Protein AF-A0A1Y3TDG9-F1 (afdb_monomer_lite)

pLDDT: mean 87.85, std 10.47, range [47.44, 97.88]

Foldseek 3Di:
DDDPLLCVLCCCCPVVVDDLVVVCVVVVHDSVVSVVSPVVSVVVVCVVCVVVVVLVVLVPPPPSVVVVVVVVVVLVVVVVVVVVVVVVVVVVVVVLVVCVVVVPQWDDDPPDIDGDDDDDDDDDDPLVCCCVVPVPVSVVPDDDDDDDDDDDDDDDD

Sequence (157 aa):
MHNLKYEKVLYKVYIQFKAFPQIASELKHGVGWIRRLHDDAVQEFSEVHRDFFNEWVIDHMKNSEQIKELMNRILEVQRKKQQILDEEAEIKAAILEQMQENQVEKLENANIKINYVEKFARRTVDGKKLKELYPDAFRDCTHVTEISPHIRVKVLA

Structure (mmCIF, N/CA/C/O backbone):
data_AF-A0A1Y3TDG9-F1
#
_entry.id   AF-A0A1Y3TDG9-F1
#
loop_
_atom_site.group_PDB
_atom_site.id
_atom_site.type_symbol
_atom_site.label_atom_id
_atom_site.label_alt_id
_atom_site.label_comp_id
_atom_site.label_asym_id
_atom_site.label_entity_id
_atom_site.label_seq_id
_atom_site.pdbx_PDB_ins_code
_atom_site.Cartn_x
_atom_site.Cartn_y
_atom_site.Cartn_z
_atom_site.occupancy
_atom_site.B_iso_or_equiv
_atom_site.auth_seq_id
_atom_site.auth_comp_id
_atom_site.auth_asym_id
_atom_site.auth_atom_id
_atom_site.pdbx_PDB_model_num
ATOM 1 N N . MET A 1 1 ? 28.002 -1.525 -6.223 1.00 47.44 1 MET A N 1
ATOM 2 C CA . MET A 1 1 ? 29.046 -2.474 -6.675 1.00 47.44 1 MET A CA 1
ATOM 3 C C . MET A 1 1 ? 29.373 -2.087 -8.112 1.00 47.44 1 MET A C 1
ATOM 5 O O . MET A 1 1 ? 28.444 -1.974 -8.890 1.00 47.44 1 MET A O 1
ATOM 9 N N . HIS A 1 2 ? 30.621 -1.750 -8.439 1.00 51.38 2 HIS A N 1
ATOM 10 C CA . HIS A 1 2 ? 31.002 -1.177 -9.741 1.00 51.38 2 HIS A CA 1
ATOM 11 C C . HIS A 1 2 ? 31.413 -2.310 -10.696 1.00 51.38 2 HIS A C 1
ATOM 13 O O . HIS A 1 2 ? 32.528 -2.828 -10.600 1.00 51.38 2 HIS A O 1
ATOM 19 N N . ASN A 1 3 ? 30.500 -2.774 -11.558 1.00 65.56 3 ASN A N 1
ATOM 20 C CA . ASN A 1 3 ? 30.791 -3.866 -12.486 1.00 65.56 3 ASN A CA 1
ATOM 21 C C . ASN A 1 3 ? 31.340 -3.333 -13.816 1.00 65.56 3 ASN A C 1
ATOM 23 O O . ASN A 1 3 ? 30.616 -3.059 -14.774 1.00 65.56 3 ASN A O 1
ATOM 27 N N . LEU A 1 4 ? 32.670 -3.270 -13.885 1.00 64.00 4 LEU A N 1
ATOM 28 C CA . LEU A 1 4 ? 33.428 -2.767 -15.033 1.00 64.00 4 LEU A CA 1
ATOM 29 C C . LEU A 1 4 ? 33.104 -3.461 -16.373 1.00 64.00 4 LEU A C 1
ATOM 31 O O . LEU A 1 4 ? 33.462 -2.953 -17.437 1.00 64.00 4 LEU A O 1
ATOM 35 N N . LYS A 1 5 ? 32.503 -4.659 -16.352 1.00 63.69 5 LYS A N 1
ATOM 36 C CA . LYS A 1 5 ? 32.129 -5.389 -17.573 1.00 63.69 5 LYS A CA 1
ATOM 37 C C . LYS A 1 5 ? 30.847 -4.831 -18.192 1.00 63.69 5 LYS A C 1
ATOM 39 O O . LYS A 1 5 ? 30.773 -4.756 -19.416 1.00 63.69 5 LYS A O 1
ATOM 44 N N . TYR A 1 6 ? 29.893 -4.395 -17.373 1.00 63.75 6 TYR A N 1
ATOM 45 C CA . TYR A 1 6 ? 28.620 -3.836 -17.832 1.00 63.75 6 TYR A CA 1
ATOM 46 C C . TYR A 1 6 ? 28.804 -2.447 -18.436 1.00 63.75 6 TYR A C 1
ATOM 48 O O . TYR A 1 6 ? 28.358 -2.197 -19.555 1.00 63.75 6 TYR A O 1
ATOM 56 N N . GLU A 1 7 ? 29.594 -1.598 -17.780 1.00 61.84 7 GLU A N 1
ATOM 57 C CA . GLU A 1 7 ? 29.932 -0.262 -18.284 1.00 61.84 7 GLU A CA 1
ATOM 58 C C . GLU A 1 7 ? 30.611 -0.314 -19.660 1.00 61.84 7 GLU A C 1
ATOM 60 O O . GLU A 1 7 ? 30.289 0.470 -20.553 1.00 61.84 7 GLU A O 1
ATOM 65 N N . LYS A 1 8 ? 31.494 -1.297 -19.887 1.00 62.62 8 LYS A N 1
ATOM 66 C CA . LYS A 1 8 ? 32.173 -1.483 -21.180 1.00 62.62 8 LYS A CA 1
ATOM 67 C C . LYS A 1 8 ? 31.223 -1.867 -22.315 1.00 62.62 8 LYS A C 1
ATOM 69 O O . LYS A 1 8 ? 31.447 -1.437 -23.448 1.00 62.62 8 LYS A O 1
ATOM 74 N N . VAL A 1 9 ? 30.199 -2.678 -22.046 1.00 60.41 9 VAL A N 1
ATOM 75 C CA . VAL A 1 9 ? 29.216 -3.085 -23.064 1.00 60.41 9 VAL A CA 1
ATOM 76 C C . VAL A 1 9 ? 28.256 -1.937 -23.358 1.00 60.41 9 VAL A C 1
ATOM 78 O O . VAL A 1 9 ? 28.087 -1.586 -24.525 1.00 60.41 9 VAL A O 1
ATOM 81 N N . LEU A 1 10 ? 27.711 -1.291 -22.323 1.00 67.62 10 LEU A N 1
ATOM 82 C CA . LEU A 1 10 ? 26.814 -0.144 -22.480 1.00 67.62 10 LEU A CA 1
ATOM 83 C C . LEU A 1 10 ? 27.504 1.018 -23.217 1.00 67.62 10 LEU A C 1
ATOM 85 O O . LEU A 1 10 ? 26.929 1.570 -24.151 1.00 67.62 10 LEU A O 1
ATOM 89 N N . TYR A 1 11 ? 28.770 1.320 -22.904 1.00 64.31 11 TYR A N 1
ATOM 90 C CA . TYR A 1 11 ? 29.557 2.335 -23.617 1.00 64.31 11 TYR A CA 1
ATOM 91 C C . TYR A 1 11 ? 29.743 2.002 -25.108 1.00 64.31 11 TYR A C 1
ATOM 93 O O . TYR A 1 11 ? 29.551 2.850 -25.980 1.00 64.31 11 TYR A O 1
ATOM 101 N N . LYS A 1 12 ? 30.073 0.751 -25.449 1.00 62.34 12 LYS A N 1
ATOM 102 C CA . LYS A 1 12 ? 30.258 0.347 -26.855 1.00 62.34 12 LYS A CA 1
ATOM 103 C C . LYS A 1 12 ? 28.957 0.381 -27.666 1.00 62.34 12 LYS A C 1
ATOM 105 O O . LYS A 1 12 ? 28.996 0.696 -28.854 1.00 62.34 12 LYS A O 1
ATOM 110 N N . VAL A 1 13 ? 27.827 0.070 -27.036 1.00 64.44 13 VAL A N 1
ATOM 111 C CA . VAL A 1 13 ? 26.512 0.037 -27.693 1.00 64.44 13 VAL A CA 1
ATOM 112 C C . VAL A 1 13 ? 25.924 1.440 -27.832 1.00 64.44 13 VAL A C 1
ATOM 114 O O . VAL A 1 13 ? 25.536 1.824 -28.931 1.00 64.44 13 VAL A O 1
ATOM 117 N N . TYR A 1 14 ? 25.896 2.223 -26.753 1.00 73.69 14 TYR A N 1
ATOM 118 C CA . TYR A 1 14 ? 25.147 3.483 -26.703 1.00 73.69 14 TYR A CA 1
ATOM 119 C C . TYR A 1 14 ? 25.993 4.740 -26.938 1.00 73.69 14 TYR A C 1
ATOM 121 O O . TYR A 1 14 ? 25.429 5.788 -27.231 1.00 73.69 14 TYR A O 1
ATOM 129 N N . ILE A 1 15 ? 27.327 4.648 -26.848 1.00 65.81 15 ILE A N 1
ATOM 130 C CA . ILE A 1 15 ? 28.239 5.775 -27.117 1.00 65.81 15 ILE A CA 1
ATOM 131 C C . ILE A 1 15 ? 29.044 5.553 -28.402 1.00 65.81 15 ILE A C 1
ATOM 133 O O . ILE A 1 15 ? 29.244 6.487 -29.173 1.00 65.81 15 ILE A O 1
ATOM 137 N N . GLN A 1 16 ? 29.493 4.321 -28.667 1.00 69.44 16 GLN A N 1
ATOM 138 C CA . GLN A 1 16 ? 30.237 3.993 -29.896 1.00 69.44 16 GLN A CA 1
ATOM 139 C C . GLN A 1 16 ? 29.359 3.444 -31.035 1.00 69.44 16 GLN A C 1
ATOM 141 O O . GLN A 1 16 ? 29.890 3.183 -32.113 1.00 69.44 16 GLN A O 1
ATOM 146 N N . PHE A 1 17 ? 28.053 3.251 -30.807 1.00 71.94 17 PHE A N 1
ATOM 147 C CA . PHE A 1 17 ? 27.066 2.778 -31.793 1.00 71.94 17 PHE A CA 1
ATOM 148 C C . PHE A 1 17 ? 27.465 1.494 -32.547 1.00 71.94 17 PHE A C 1
ATOM 150 O O . PHE A 1 17 ? 27.158 1.331 -33.729 1.00 71.94 17 PHE A O 1
ATOM 157 N N . LYS A 1 18 ? 28.164 0.560 -31.888 1.00 78.69 18 LYS A N 1
ATOM 158 C CA . LYS A 1 18 ? 28.611 -0.691 -32.525 1.00 78.69 18 LYS A CA 1
ATOM 159 C C . LYS A 1 18 ? 27.527 -1.765 -32.503 1.00 78.69 18 LYS A C 1
ATOM 161 O O . LYS A 1 18 ? 26.870 -1.984 -31.487 1.00 78.69 18 LYS A O 1
ATOM 166 N N . ALA A 1 19 ? 27.410 -2.516 -33.597 1.00 82.56 19 ALA A N 1
ATOM 167 C CA . ALA A 1 19 ? 26.512 -3.664 -33.665 1.00 82.56 19 ALA A CA 1
ATOM 168 C C . ALA A 1 19 ? 27.078 -4.862 -32.878 1.00 82.56 19 ALA A C 1
ATOM 170 O O . ALA A 1 19 ? 28.289 -5.092 -32.847 1.00 82.56 19 ALA A O 1
ATOM 171 N N . PHE A 1 20 ? 26.207 -5.693 -32.295 1.00 83.06 20 PHE A N 1
ATOM 172 C CA . PHE A 1 20 ? 26.621 -6.850 -31.485 1.00 83.06 20 PHE A CA 1
ATOM 173 C C . PHE A 1 20 ? 27.619 -7.811 -32.164 1.00 83.06 20 PHE A C 1
ATOM 175 O O . PHE A 1 20 ? 28.525 -8.272 -31.469 1.00 83.06 20 PHE A O 1
ATOM 182 N N . PRO A 1 21 ? 27.551 -8.093 -33.484 1.00 87.12 21 PRO A N 1
ATOM 183 C CA . PRO A 1 21 ? 28.570 -8.902 -34.160 1.00 87.12 21 PRO A CA 1
ATOM 184 C C . PRO A 1 21 ? 29.975 -8.280 -34.152 1.00 87.12 21 PRO A C 1
ATOM 186 O O . PRO A 1 21 ? 30.964 -8.997 -34.018 1.00 87.12 21 PRO A O 1
ATOM 189 N N . GLN A 1 22 ? 30.080 -6.950 -34.237 1.00 82.25 22 GLN A N 1
ATOM 190 C CA . GLN A 1 22 ? 31.366 -6.242 -34.187 1.00 82.25 22 GLN A CA 1
ATOM 191 C C . GLN A 1 22 ? 31.965 -6.315 -32.778 1.00 82.25 22 GLN A C 1
ATOM 193 O O . GLN A 1 22 ? 33.146 -6.609 -32.611 1.00 82.25 22 GLN A O 1
ATOM 198 N N . ILE A 1 23 ? 31.127 -6.132 -31.754 1.00 83.31 23 ILE A N 1
ATOM 199 C CA . ILE A 1 23 ? 31.532 -6.247 -30.347 1.00 83.31 23 ILE A CA 1
ATOM 200 C C . ILE A 1 23 ? 31.966 -7.686 -30.025 1.00 83.31 23 ILE A C 1
ATOM 202 O O . ILE A 1 23 ? 32.979 -7.888 -29.359 1.00 83.31 23 ILE A O 1
ATOM 206 N N . ALA A 1 24 ? 31.240 -8.685 -30.534 1.00 88.00 24 ALA A N 1
ATOM 207 C CA . ALA A 1 24 ? 31.579 -10.101 -30.398 1.00 88.00 24 ALA A CA 1
ATOM 208 C C . ALA A 1 24 ? 32.975 -10.413 -30.961 1.00 88.00 24 ALA A C 1
ATOM 210 O O . ALA A 1 24 ? 33.784 -11.053 -30.286 1.00 88.00 24 ALA A O 1
ATOM 211 N N . SER A 1 25 ? 33.286 -9.886 -32.150 1.00 85.69 25 SER A N 1
ATOM 212 C CA . SER A 1 25 ? 34.608 -10.021 -32.767 1.00 85.69 25 SER A CA 1
ATOM 213 C C . SER A 1 25 ? 35.711 -9.332 -31.953 1.00 85.69 25 SER A C 1
ATOM 215 O O . SER A 1 25 ? 36.763 -9.926 -31.730 1.00 85.69 25 SER A O 1
ATOM 217 N N . GLU A 1 26 ? 35.489 -8.100 -31.482 1.00 85.12 26 GLU A N 1
ATOM 218 C CA . GLU A 1 26 ? 36.477 -7.335 -30.697 1.00 85.12 26 GLU A CA 1
ATOM 219 C C . GLU A 1 26 ? 36.783 -7.978 -29.343 1.00 85.12 26 GLU A C 1
ATOM 221 O O . GLU A 1 26 ? 37.931 -8.002 -28.901 1.00 85.12 26 GLU A O 1
ATOM 226 N N . LEU A 1 27 ? 35.749 -8.496 -28.678 1.00 84.94 27 LEU A N 1
ATOM 227 C CA . LEU A 1 27 ? 35.863 -9.094 -27.351 1.00 84.94 27 LEU A CA 1
ATOM 228 C C . LEU A 1 27 ? 36.163 -10.596 -27.396 1.00 84.94 27 LEU A C 1
ATOM 230 O O . LEU A 1 27 ? 36.293 -11.205 -26.341 1.00 84.94 27 LEU A O 1
ATOM 234 N N . LYS A 1 28 ? 36.308 -11.187 -28.590 1.00 89.69 28 LYS A N 1
ATOM 235 C CA . LYS A 1 28 ? 36.594 -12.618 -28.795 1.00 89.69 28 LYS A CA 1
ATOM 236 C C . LYS A 1 28 ? 35.565 -13.541 -28.119 1.00 89.69 28 LYS A C 1
ATOM 238 O O . LYS A 1 28 ? 35.918 -14.557 -27.524 1.00 89.69 28 LYS A O 1
ATOM 243 N N . HIS A 1 29 ? 34.284 -13.197 -28.235 1.00 90.19 29 HIS A N 1
ATOM 244 C CA . HIS A 1 29 ? 33.163 -13.962 -27.681 1.00 90.19 29 HIS A CA 1
ATOM 245 C C . HIS A 1 29 ? 32.052 -14.172 -28.720 1.00 90.19 29 HIS A C 1
ATOM 247 O O . HIS A 1 29 ? 32.003 -13.500 -29.743 1.00 90.19 29 HIS A O 1
ATOM 253 N N . GLY A 1 30 ? 31.127 -15.105 -28.463 1.00 92.44 30 GLY A N 1
ATOM 254 C CA . GLY A 1 30 ? 29.963 -15.324 -29.329 1.00 92.44 30 GLY A CA 1
ATOM 255 C C . GLY A 1 30 ? 28.900 -14.225 -29.194 1.00 92.44 30 GLY A C 1
ATOM 256 O O . GLY A 1 30 ? 28.684 -13.689 -28.108 1.00 92.44 30 GLY A O 1
ATOM 257 N N . VAL A 1 31 ? 28.159 -13.938 -30.269 1.00 89.00 31 VAL A N 1
ATOM 258 C CA . VAL A 1 31 ? 27.092 -12.909 -30.279 1.00 89.00 31 VAL A CA 1
ATOM 259 C C . VAL A 1 31 ? 26.016 -13.173 -29.220 1.00 89.00 31 VAL A C 1
ATOM 261 O O . VAL A 1 31 ? 25.550 -12.243 -28.570 1.00 89.00 31 VAL A O 1
ATOM 264 N N . GLY A 1 32 ? 25.650 -14.439 -28.989 1.00 88.50 32 GLY A N 1
ATOM 265 C CA . GLY A 1 32 ? 24.693 -14.808 -27.938 1.00 88.50 32 GLY A CA 1
ATOM 266 C C . GLY A 1 32 ? 25.215 -14.601 -26.510 1.00 88.50 32 GLY A C 1
ATOM 267 O O . GLY A 1 32 ? 24.421 -14.450 -25.586 1.00 88.50 32 GLY A O 1
ATOM 268 N N . TRP A 1 33 ? 26.537 -14.580 -26.309 1.00 91.00 33 TRP A N 1
ATOM 269 C CA . TRP A 1 33 ? 27.139 -14.193 -25.029 1.00 91.00 33 TRP A CA 1
ATOM 270 C C . TRP A 1 33 ? 27.099 -12.671 -24.853 1.00 91.00 33 TRP A C 1
ATOM 272 O O . TRP A 1 33 ? 26.720 -12.200 -23.789 1.00 91.00 33 TRP A O 1
ATOM 282 N N . ILE A 1 34 ? 27.385 -11.913 -25.919 1.00 88.50 34 ILE A N 1
ATOM 283 C CA . ILE A 1 34 ? 27.282 -10.444 -25.918 1.00 88.50 34 ILE A CA 1
ATOM 284 C C . ILE A 1 34 ? 25.850 -9.971 -25.655 1.00 88.50 34 ILE A C 1
ATOM 286 O O . ILE A 1 34 ? 25.676 -9.040 -24.881 1.00 88.50 34 ILE A O 1
ATOM 290 N N . ARG A 1 35 ? 24.837 -10.617 -26.251 1.00 86.44 35 ARG A N 1
ATOM 291 C CA . ARG A 1 35 ? 23.421 -10.292 -25.998 1.00 86.44 35 ARG A CA 1
ATOM 292 C C . ARG A 1 35 ? 23.044 -10.478 -24.536 1.00 86.44 35 ARG A C 1
ATOM 294 O O . ARG A 1 35 ? 22.593 -9.529 -23.926 1.00 86.44 35 ARG A O 1
ATOM 301 N N . ARG A 1 36 ? 23.324 -11.654 -23.962 1.00 89.69 36 ARG A N 1
ATOM 302 C CA . ARG A 1 36 ? 23.053 -11.908 -22.538 1.00 89.69 36 ARG A CA 1
ATOM 303 C C . ARG A 1 36 ? 23.766 -10.908 -21.637 1.00 89.69 36 ARG A C 1
ATOM 305 O O . ARG A 1 36 ? 23.152 -10.351 -20.748 1.00 89.69 36 ARG A O 1
ATOM 312 N N . LEU A 1 37 ? 25.041 -10.629 -21.915 1.00 87.00 37 LEU A N 1
ATOM 313 C CA . LEU A 1 37 ? 25.796 -9.656 -21.133 1.00 87.00 37 LEU A CA 1
ATOM 314 C C . LEU A 1 37 ? 25.238 -8.230 -21.268 1.00 87.00 37 LEU A C 1
ATOM 316 O O . LEU A 1 37 ? 25.329 -7.453 -20.324 1.00 87.00 37 LEU A O 1
ATOM 320 N N . HIS A 1 38 ? 24.693 -7.872 -22.432 1.00 86.19 38 HIS A N 1
ATOM 321 C CA . HIS A 1 38 ? 23.986 -6.607 -22.636 1.00 86.19 38 HIS A CA 1
ATOM 322 C C . HIS A 1 38 ? 22.660 -6.582 -21.871 1.00 86.19 38 HIS A C 1
ATOM 324 O O . HIS A 1 38 ? 22.434 -5.613 -21.156 1.00 86.19 38 HIS A O 1
ATOM 330 N N . ASP A 1 39 ? 21.854 -7.643 -21.941 1.00 83.94 39 ASP A N 1
ATOM 331 C CA . ASP A 1 39 ? 20.591 -7.760 -21.203 1.00 83.94 39 ASP A CA 1
ATOM 332 C C . ASP A 1 39 ? 20.831 -7.652 -19.685 1.00 83.94 39 ASP A C 1
ATOM 334 O O . ASP A 1 39 ? 20.197 -6.833 -19.019 1.00 83.94 39 ASP A O 1
ATOM 338 N N . ASP A 1 40 ? 21.816 -8.387 -19.157 1.00 85.94 40 ASP A N 1
ATOM 339 C CA . ASP A 1 40 ? 22.225 -8.335 -17.748 1.00 85.94 40 ASP A CA 1
ATOM 340 C C . ASP A 1 40 ? 22.711 -6.926 -17.357 1.00 85.94 40 ASP A C 1
ATOM 342 O O . ASP A 1 40 ? 22.358 -6.403 -16.300 1.00 85.94 40 ASP A O 1
ATOM 346 N N . ALA A 1 41 ? 23.500 -6.278 -18.223 1.00 82.56 41 ALA A N 1
ATOM 347 C CA . ALA A 1 41 ? 23.994 -4.922 -17.991 1.00 82.56 41 ALA A CA 1
ATOM 348 C C . ALA A 1 41 ? 22.868 -3.879 -17.992 1.00 82.56 41 ALA A C 1
ATOM 350 O O . ALA A 1 41 ? 22.896 -2.949 -17.189 1.00 82.56 41 ALA A O 1
ATOM 351 N N . VAL A 1 42 ? 21.889 -4.016 -18.889 1.00 78.88 42 VAL A N 1
ATOM 352 C CA . VAL A 1 42 ? 20.707 -3.148 -18.937 1.00 78.88 42 VAL A CA 1
ATOM 353 C C . VAL A 1 42 ? 19.856 -3.359 -17.692 1.00 78.88 42 VAL A C 1
ATOM 355 O O . VAL A 1 42 ? 19.436 -2.375 -17.090 1.00 78.88 42 VAL A O 1
ATOM 358 N N . GLN A 1 43 ? 19.648 -4.607 -17.267 1.00 83.62 43 GLN A N 1
ATOM 359 C CA . GLN A 1 43 ? 18.907 -4.898 -16.046 1.00 83.62 43 GLN A CA 1
ATOM 360 C C . GLN A 1 43 ? 19.592 -4.286 -14.818 1.00 83.62 43 GLN A C 1
ATOM 362 O O . GLN A 1 43 ? 18.938 -3.559 -14.072 1.00 83.62 43 GLN A O 1
ATOM 367 N N . GLU A 1 44 ? 20.899 -4.506 -14.633 1.00 84.75 44 GLU A N 1
ATOM 368 C CA . GLU A 1 44 ? 21.638 -3.898 -13.518 1.00 84.75 44 GLU A CA 1
ATOM 369 C C . GLU A 1 44 ? 21.572 -2.367 -13.582 1.00 84.75 44 GLU A C 1
ATOM 371 O O . GLU A 1 44 ? 21.315 -1.712 -12.574 1.00 84.75 44 GLU A O 1
ATOM 376 N N . PHE A 1 45 ? 21.730 -1.777 -14.769 1.00 80.44 45 PHE A N 1
ATOM 377 C CA . PHE A 1 45 ? 21.615 -0.333 -14.942 1.00 80.44 45 PHE A CA 1
ATOM 378 C C . PHE A 1 45 ? 20.226 0.186 -14.544 1.00 80.44 45 PHE A C 1
ATOM 380 O O . PHE A 1 45 ? 20.133 1.171 -13.811 1.00 80.44 45 PHE A O 1
ATOM 387 N N . SER A 1 46 ? 19.155 -0.476 -14.987 1.00 75.38 46 SER A N 1
ATOM 388 C CA . SER A 1 46 ? 17.776 -0.133 -14.630 1.00 75.38 46 SER A CA 1
ATOM 389 C C . SER A 1 46 ? 17.494 -0.293 -13.140 1.00 75.38 46 SER A C 1
ATOM 391 O O . SER A 1 46 ? 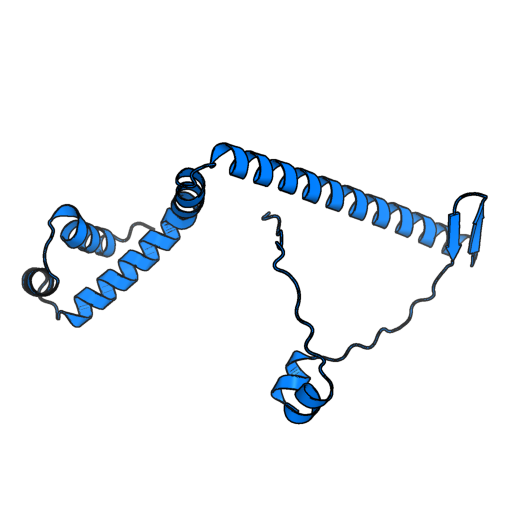16.744 0.500 -12.581 1.00 75.38 46 SER A O 1
ATOM 393 N N . GLU A 1 47 ? 18.082 -1.290 -12.482 1.00 81.25 47 GLU A N 1
ATOM 394 C CA . GLU A 1 47 ? 17.952 -1.479 -11.038 1.00 81.25 47 GLU A CA 1
ATOM 395 C C . GLU A 1 47 ? 18.681 -0.383 -10.257 1.00 81.25 47 GLU A C 1
ATOM 397 O O . GLU A 1 47 ? 18.093 0.205 -9.351 1.00 81.25 47 GLU A O 1
ATOM 402 N N . VAL A 1 48 ? 19.916 -0.056 -10.647 1.00 84.81 48 VAL A N 1
ATOM 403 C CA . VAL A 1 48 ? 20.726 0.994 -10.008 1.00 84.81 48 VAL A CA 1
ATOM 404 C C . VAL A 1 48 ? 20.109 2.383 -10.192 1.00 84.81 48 VAL A C 1
ATOM 406 O O . VAL A 1 48 ? 20.164 3.200 -9.278 1.00 84.81 48 VAL A O 1
ATOM 409 N N . HIS A 1 49 ? 19.495 2.653 -11.345 1.00 80.44 49 HIS A N 1
ATOM 410 C CA . HIS A 1 49 ? 18.911 3.960 -11.675 1.00 80.44 49 HIS A CA 1
ATOM 411 C C . HIS A 1 49 ? 17.382 3.978 -11.568 1.00 80.44 49 HIS A C 1
ATOM 413 O O . HIS A 1 49 ? 16.734 4.864 -12.124 1.00 80.44 49 HIS A O 1
ATOM 419 N N . ARG A 1 50 ? 16.784 3.005 -10.870 1.00 79.25 50 ARG A N 1
ATOM 420 C CA . ARG A 1 50 ? 15.327 2.844 -10.782 1.00 79.25 50 ARG A CA 1
ATOM 421 C C . ARG A 1 50 ? 14.624 4.117 -10.319 1.00 79.25 50 ARG A C 1
ATOM 423 O O . ARG A 1 50 ? 13.647 4.523 -10.939 1.00 79.25 50 ARG A O 1
ATOM 430 N N . ASP A 1 51 ? 15.129 4.747 -9.264 1.00 80.75 51 ASP A N 1
ATOM 431 C CA . ASP A 1 51 ? 14.509 5.945 -8.689 1.00 80.75 51 ASP A CA 1
ATOM 432 C C . ASP A 1 51 ? 14.581 7.125 -9.656 1.00 80.75 51 ASP A C 1
ATOM 434 O O . ASP A 1 51 ? 13.579 7.800 -9.878 1.00 80.75 51 ASP A O 1
ATOM 438 N N . PHE A 1 52 ? 15.724 7.301 -10.326 1.00 82.19 52 PHE A N 1
ATOM 439 C CA . PHE A 1 52 ? 15.862 8.290 -11.393 1.00 82.19 52 PHE A CA 1
ATOM 440 C C . PHE A 1 52 ? 14.835 8.058 -12.506 1.00 82.19 52 PHE A C 1
ATOM 442 O O . PHE A 1 52 ? 14.186 9.003 -12.939 1.00 82.19 52 PHE A O 1
ATOM 449 N N . PHE A 1 53 ? 14.653 6.814 -12.959 1.00 77.50 53 PHE A N 1
ATOM 450 C CA . PHE A 1 53 ? 13.670 6.509 -13.997 1.00 77.50 53 PHE A CA 1
ATOM 451 C C . PHE A 1 53 ? 12.229 6.747 -13.542 1.00 77.50 53 PHE A C 1
ATOM 453 O O . PHE A 1 53 ? 11.429 7.260 -14.323 1.00 77.50 53 PHE A O 1
ATOM 460 N N . ASN A 1 54 ? 11.898 6.408 -12.296 1.0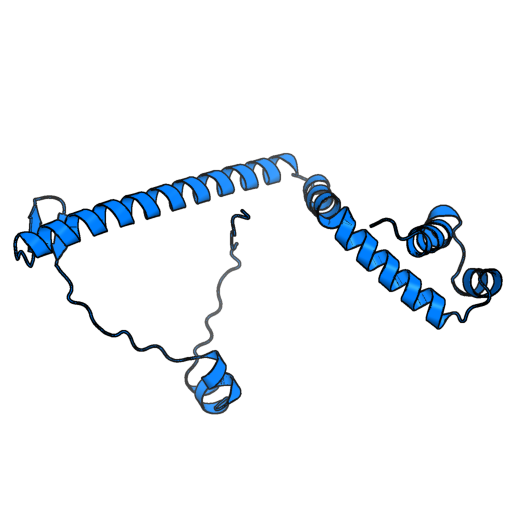0 83.25 54 ASN A N 1
ATOM 461 C CA . ASN A 1 54 ? 10.575 6.668 -11.733 1.00 83.25 54 ASN A CA 1
ATOM 462 C C . ASN A 1 54 ? 10.269 8.173 -11.704 1.00 83.25 54 ASN A C 1
ATOM 464 O O . ASN A 1 54 ? 9.200 8.582 -12.153 1.00 83.25 54 ASN A O 1
ATOM 468 N N . GLU A 1 55 ? 11.218 8.994 -11.249 1.00 85.62 55 GLU A N 1
ATOM 469 C CA . GLU A 1 55 ? 11.083 10.457 -11.253 1.00 85.62 55 GLU A CA 1
ATOM 470 C C . GLU A 1 55 ? 11.037 11.021 -12.677 1.00 85.62 55 GLU A C 1
ATOM 472 O O . GLU A 1 55 ? 10.173 11.833 -13.001 1.00 85.62 55 GLU A O 1
ATOM 477 N N . TRP A 1 56 ? 11.891 10.523 -13.575 1.00 83.62 56 TRP A N 1
ATOM 478 C CA . TRP A 1 56 ? 11.917 10.941 -14.977 1.00 83.62 56 TRP A CA 1
ATOM 479 C C . TRP A 1 56 ? 10.557 10.750 -15.661 1.00 83.62 56 TRP A C 1
ATOM 481 O O . TRP A 1 56 ? 10.128 11.620 -16.421 1.00 83.62 56 TRP A O 1
ATOM 491 N N . VAL A 1 57 ? 9.854 9.645 -15.373 1.00 80.44 57 VAL A N 1
ATOM 492 C CA . VAL A 1 57 ? 8.497 9.394 -15.891 1.00 80.44 57 VAL A CA 1
ATOM 493 C C . VAL A 1 57 ? 7.527 10.477 -15.427 1.00 80.44 57 VAL A C 1
ATOM 495 O O . VAL A 1 57 ? 6.746 10.967 -16.242 1.00 80.44 57 VAL A O 1
ATOM 498 N N . ILE A 1 58 ? 7.583 10.863 -14.151 1.00 86.06 58 ILE A N 1
ATOM 499 C CA . ILE A 1 58 ? 6.737 11.920 -13.584 1.00 86.06 58 ILE A CA 1
ATOM 500 C C . ILE A 1 58 ? 7.061 13.261 -14.253 1.00 86.06 58 ILE A C 1
ATOM 502 O O . ILE A 1 58 ? 6.150 13.965 -14.690 1.00 86.06 58 ILE A O 1
ATOM 506 N N . ASP A 1 59 ? 8.346 13.581 -14.404 1.00 83.56 59 ASP A N 1
ATOM 507 C CA . ASP A 1 59 ? 8.830 14.829 -15.004 1.00 83.56 59 ASP A CA 1
ATOM 508 C C . ASP A 1 59 ? 8.429 14.994 -16.473 1.00 83.56 59 ASP A C 1
ATOM 510 O O . ASP A 1 59 ? 8.180 16.111 -16.925 1.00 83.56 59 ASP A O 1
ATOM 514 N N . HIS A 1 60 ? 8.325 13.890 -17.217 1.00 82.56 60 HIS A N 1
ATOM 515 C CA . HIS A 1 60 ? 7.939 13.898 -18.631 1.00 82.56 60 HIS A CA 1
ATOM 516 C C . HIS A 1 60 ? 6.422 13.870 -18.849 1.00 82.56 60 HIS A C 1
ATOM 518 O O . HIS A 1 60 ? 5.954 13.939 -19.992 1.00 82.56 60 HIS A O 1
ATOM 524 N N . MET A 1 61 ? 5.620 13.805 -17.782 1.00 85.75 61 MET A N 1
ATOM 525 C CA . MET A 1 61 ? 4.184 14.021 -17.902 1.00 85.75 61 MET A CA 1
ATOM 526 C C . MET A 1 61 ? 3.906 15.484 -18.255 1.00 85.75 61 MET A C 1
ATOM 528 O O . MET A 1 61 ? 4.459 16.399 -17.655 1.00 85.75 61 MET A O 1
ATOM 532 N N . LYS A 1 62 ? 2.961 15.723 -19.174 1.00 87.00 62 LYS A N 1
ATOM 533 C CA . LYS A 1 62 ? 2.563 17.087 -19.581 1.00 87.00 62 LYS A CA 1
ATOM 534 C C . LYS A 1 62 ? 2.143 17.988 -18.407 1.00 87.00 62 LYS A C 1
ATOM 536 O O . LYS A 1 62 ? 2.259 19.200 -18.516 1.00 87.00 62 LYS A O 1
ATOM 541 N N . ASN A 1 63 ? 1.672 17.392 -17.309 1.00 91.62 63 ASN A N 1
ATOM 542 C CA . ASN A 1 63 ? 1.205 18.077 -16.101 1.00 91.62 63 ASN A CA 1
ATOM 543 C C . ASN A 1 63 ? 2.040 17.675 -14.868 1.00 91.62 63 ASN A C 1
ATOM 545 O O . ASN A 1 63 ? 1.479 17.460 -13.794 1.00 91.62 63 ASN A O 1
ATOM 549 N N . SER A 1 64 ? 3.352 17.491 -15.030 1.00 88.81 64 SER A N 1
ATOM 550 C CA . SER A 1 64 ? 4.259 16.953 -14.003 1.00 88.81 64 SER A CA 1
ATOM 551 C C . SER A 1 64 ? 4.129 17.647 -12.642 1.00 88.81 64 SER A C 1
ATOM 553 O O . SER A 1 64 ? 3.952 16.969 -11.633 1.00 88.81 64 SER A O 1
ATOM 555 N N . GLU A 1 65 ? 4.100 18.981 -12.607 1.00 94.12 65 GLU A N 1
ATOM 556 C CA . GLU A 1 65 ? 3.933 19.752 -11.364 1.00 94.12 65 GLU A CA 1
ATOM 557 C C . GLU A 1 65 ? 2.618 19.433 -10.639 1.00 94.12 65 GLU A C 1
ATOM 559 O O . GLU A 1 65 ? 2.607 19.166 -9.437 1.00 94.12 65 GLU A O 1
ATOM 564 N N . GLN A 1 66 ? 1.506 19.364 -11.377 1.00 95.88 66 GLN A N 1
ATOM 565 C CA . GLN A 1 66 ? 0.209 19.000 -10.806 1.00 95.88 66 GLN A CA 1
ATOM 566 C C . GLN A 1 66 ? 0.213 17.557 -10.281 1.00 95.88 66 GLN A C 1
ATOM 568 O O . GLN A 1 66 ? -0.362 17.275 -9.231 1.00 95.88 66 GLN A O 1
ATOM 573 N N . ILE A 1 67 ? 0.855 16.629 -10.996 1.00 93.38 67 ILE A N 1
ATOM 574 C CA . ILE A 1 67 ? 0.970 15.230 -10.565 1.00 93.38 67 ILE A CA 1
ATOM 575 C C . ILE A 1 67 ? 1.776 15.129 -9.270 1.00 93.38 67 ILE A C 1
ATOM 577 O O . ILE A 1 67 ? 1.323 14.467 -8.336 1.00 93.38 67 ILE A O 1
ATOM 581 N N . LYS A 1 68 ? 2.911 15.828 -9.170 1.00 94.19 68 LYS A N 1
ATOM 582 C CA . LYS A 1 68 ? 3.718 15.883 -7.944 1.00 94.19 68 LYS A CA 1
ATOM 583 C C . LYS A 1 68 ? 2.927 16.458 -6.772 1.00 94.19 68 LYS A C 1
ATOM 585 O O . LYS A 1 68 ? 2.950 15.888 -5.681 1.00 94.19 68 LYS A O 1
ATOM 590 N N . GLU A 1 69 ? 2.168 17.533 -6.991 1.00 97.12 69 GLU A N 1
ATOM 591 C CA . GLU A 1 69 ? 1.292 18.101 -5.960 1.00 97.12 69 GLU A CA 1
ATOM 592 C C . GLU A 1 69 ? 0.251 17.077 -5.480 1.00 97.12 69 GLU A C 1
ATOM 594 O O . GLU A 1 69 ? 0.089 16.864 -4.277 1.00 97.12 69 GLU A O 1
ATOM 599 N N . LEU A 1 70 ? -0.428 16.392 -6.406 1.00 96.25 70 LEU A N 1
ATOM 600 C CA . LEU A 1 70 ? -1.420 15.366 -6.075 1.00 96.25 70 LEU A CA 1
ATOM 601 C C . LEU A 1 70 ? -0.799 14.183 -5.320 1.00 96.25 70 LEU A C 1
ATOM 603 O O . LEU A 1 70 ? -1.399 13.697 -4.358 1.00 96.25 70 LEU A O 1
ATOM 607 N N . MET A 1 71 ? 0.399 13.743 -5.715 1.00 94.88 71 MET A N 1
ATOM 608 C CA . MET A 1 71 ? 1.149 12.682 -5.034 1.00 94.88 71 MET A CA 1
ATOM 609 C C . MET A 1 71 ? 1.524 13.075 -3.599 1.00 94.88 71 MET A C 1
ATOM 611 O O . MET A 1 71 ? 1.341 12.283 -2.673 1.00 94.88 71 MET A O 1
ATOM 615 N N . ASN A 1 72 ? 1.968 14.312 -3.382 1.00 95.94 72 ASN A N 1
ATOM 616 C CA . ASN A 1 72 ? 2.275 14.811 -2.042 1.00 95.94 72 ASN A CA 1
ATOM 617 C C . ASN A 1 72 ? 1.013 14.939 -1.181 1.00 95.94 72 ASN A C 1
ATOM 619 O O . ASN A 1 72 ? 0.980 14.473 -0.042 1.00 95.94 72 ASN A O 1
ATOM 623 N N . ARG A 1 73 ? -0.071 15.484 -1.739 1.00 97.69 73 ARG A N 1
ATOM 624 C CA . ARG A 1 73 ? -1.349 15.615 -1.026 1.00 97.69 73 ARG A CA 1
ATOM 625 C C . ARG A 1 73 ? -1.917 14.260 -0.620 1.00 97.69 73 ARG A C 1
ATOM 627 O O . ARG A 1 73 ? -2.381 14.106 0.509 1.00 97.69 73 ARG A O 1
ATOM 634 N N . ILE A 1 74 ? -1.877 13.262 -1.506 1.00 97.38 74 ILE A N 1
ATOM 635 C CA . ILE A 1 74 ? -2.375 11.927 -1.162 1.00 97.38 74 ILE A CA 1
ATOM 636 C C . ILE A 1 74 ? -1.472 11.234 -0.135 1.00 97.38 74 ILE A C 1
ATOM 638 O O . ILE A 1 74 ? -1.991 10.540 0.736 1.00 97.38 74 ILE A O 1
ATOM 642 N N . LEU A 1 75 ? -0.156 11.469 -0.165 1.00 96.44 75 LEU A N 1
ATOM 643 C CA . LEU A 1 75 ? 0.773 10.991 0.863 1.00 96.44 75 LEU A CA 1
ATOM 644 C C . LEU A 1 75 ? 0.432 11.562 2.246 1.00 96.44 75 LEU A C 1
ATOM 646 O O . LEU A 1 75 ? 0.339 10.808 3.215 1.00 96.44 75 LEU A O 1
ATOM 650 N N . GLU A 1 76 ? 0.197 12.870 2.345 1.00 96.81 76 GLU A N 1
ATOM 651 C CA . GLU A 1 76 ? -0.211 13.512 3.599 1.00 96.81 76 GLU A CA 1
ATOM 652 C C . GLU A 1 76 ? -1.535 12.958 4.129 1.00 96.81 76 GLU A C 1
ATOM 654 O O . GLU A 1 76 ? -1.654 12.672 5.322 1.00 96.81 76 GLU A O 1
ATOM 659 N N . VAL A 1 77 ? -2.521 12.763 3.249 1.00 97.38 77 VAL A N 1
ATOM 660 C CA . VAL A 1 77 ? -3.809 12.160 3.617 1.00 97.38 77 VAL A CA 1
ATOM 661 C C . VAL A 1 77 ? -3.614 10.743 4.157 1.00 97.38 77 VAL A C 1
ATOM 663 O O . VAL A 1 77 ? -4.208 10.404 5.178 1.00 97.38 77 VAL A O 1
ATOM 666 N N . GLN A 1 78 ? -2.768 9.921 3.526 1.00 96.44 78 GLN A N 1
ATOM 667 C CA . GLN A 1 78 ? -2.487 8.566 4.014 1.00 96.44 78 GLN A CA 1
ATOM 668 C C . GLN A 1 78 ? -1.787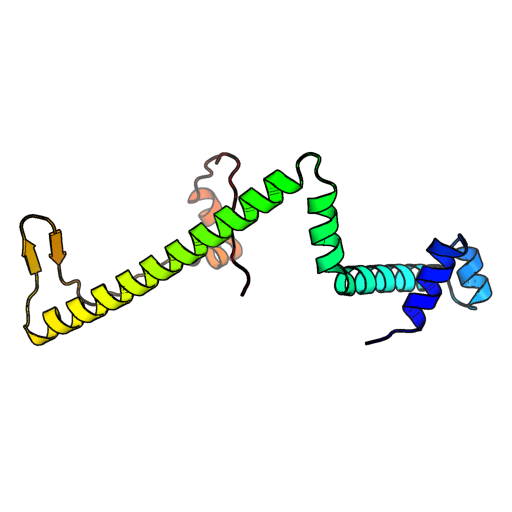 8.576 5.377 1.00 96.44 78 GLN A C 1
ATOM 670 O O . GLN A 1 78 ? -2.144 7.783 6.244 1.00 96.44 78 GLN A O 1
ATOM 675 N N . ARG A 1 79 ? -0.842 9.497 5.602 1.00 95.31 79 ARG A N 1
ATOM 676 C CA . ARG A 1 79 ? -0.165 9.644 6.901 1.00 95.31 79 ARG A CA 1
ATOM 677 C C . ARG A 1 79 ? -1.136 10.050 8.007 1.00 95.31 79 ARG A C 1
ATOM 679 O O . ARG A 1 79 ? -1.166 9.400 9.045 1.00 95.31 79 ARG A O 1
ATOM 686 N N . LYS A 1 80 ? -1.976 11.061 7.764 1.00 96.75 80 LYS A N 1
ATOM 687 C CA . LYS A 1 80 ? -3.015 11.489 8.719 1.00 96.75 80 LYS A CA 1
ATOM 688 C C . LYS A 1 80 ? -4.014 10.373 9.003 1.00 96.75 80 LYS A C 1
ATOM 690 O O . LYS A 1 80 ? -4.381 10.151 10.148 1.00 96.75 80 LYS A O 1
ATOM 695 N N . LYS A 1 81 ? -4.429 9.640 7.965 1.00 96.69 81 LYS A N 1
ATOM 696 C CA . LYS A 1 81 ? -5.309 8.478 8.118 1.00 96.69 81 LYS A CA 1
ATOM 697 C C . LYS A 1 81 ? -4.681 7.422 9.025 1.00 96.69 81 LYS A C 1
ATOM 699 O O . LYS A 1 81 ? -5.379 6.901 9.883 1.00 96.69 81 LYS A O 1
ATOM 704 N N . GLN A 1 82 ? -3.398 7.113 8.837 1.00 94.56 82 GLN A N 1
ATOM 705 C CA . GLN A 1 82 ? -2.708 6.144 9.684 1.00 94.56 82 GLN A CA 1
ATOM 706 C C . GLN A 1 82 ? -2.638 6.624 11.138 1.00 94.56 82 GLN A C 1
ATOM 708 O O . GLN A 1 82 ? -3.012 5.870 12.022 1.00 94.56 82 GLN A O 1
ATOM 713 N N . GLN A 1 83 ? -2.286 7.892 11.373 1.00 95.94 83 GLN A N 1
ATOM 714 C CA . GLN A 1 83 ? -2.261 8.479 12.721 1.00 95.94 83 GLN A CA 1
ATOM 715 C C . GLN A 1 83 ? -3.616 8.382 13.431 1.00 95.94 83 GLN A C 1
ATOM 717 O O . GLN A 1 83 ? -3.668 7.968 14.580 1.00 95.94 83 GLN A O 1
ATOM 722 N N . ILE A 1 84 ? -4.712 8.705 12.735 1.00 97.88 84 ILE A N 1
ATOM 723 C CA . ILE A 1 84 ? -6.069 8.598 13.294 1.00 97.88 84 ILE A CA 1
ATOM 724 C C . ILE A 1 84 ? -6.423 7.140 13.612 1.00 97.88 84 ILE A C 1
ATOM 726 O O . ILE A 1 84 ? -7.072 6.879 14.618 1.00 97.88 84 ILE A O 1
ATOM 730 N N . LEU A 1 85 ? -6.019 6.185 12.767 1.00 97.31 85 LEU A N 1
ATOM 731 C CA . LEU A 1 85 ? -6.257 4.760 13.022 1.00 97.31 85 LEU A CA 1
ATOM 732 C C . LEU A 1 85 ? -5.463 4.247 14.226 1.00 97.31 85 LEU A C 1
ATOM 734 O O . LEU A 1 85 ? -5.990 3.440 14.990 1.00 97.31 85 LEU A O 1
ATOM 738 N N . ASP A 1 86 ? -4.224 4.708 14.387 1.00 97.19 86 ASP A N 1
ATOM 739 C CA . ASP A 1 86 ? -3.375 4.354 15.522 1.00 97.19 86 ASP A CA 1
ATOM 740 C C . ASP A 1 86 ? -3.955 4.945 16.820 1.00 97.19 86 ASP A C 1
ATOM 742 O O . ASP A 1 86 ? -4.178 4.211 17.781 1.00 97.19 86 ASP A O 1
ATOM 746 N N . GLU A 1 87 ? -4.333 6.228 16.809 1.00 97.75 87 GLU A N 1
ATOM 747 C CA . GLU A 1 87 ? -5.009 6.902 17.927 1.00 97.75 87 GLU A CA 1
ATOM 748 C C . GLU A 1 87 ? -6.343 6.219 18.281 1.00 97.75 87 GLU A C 1
ATOM 750 O O . GLU A 1 87 ? -6.626 5.941 19.447 1.00 97.75 87 GLU A O 1
ATOM 755 N N . GLU A 1 88 ? -7.164 5.877 17.282 1.00 97.62 88 GLU A N 1
ATOM 756 C CA . GLU A 1 88 ? -8.419 5.152 17.493 1.00 97.62 88 GLU A CA 1
ATOM 757 C C . GLU A 1 88 ? -8.174 3.773 18.127 1.00 97.62 88 GLU A C 1
ATOM 759 O O . GLU A 1 88 ? -8.944 3.345 18.992 1.00 97.62 88 GLU A O 1
ATOM 764 N N . ALA A 1 89 ? -7.121 3.063 17.711 1.00 97.50 89 ALA A N 1
ATOM 765 C CA . ALA A 1 89 ? -6.763 1.766 18.271 1.00 97.50 89 ALA A CA 1
ATOM 766 C C . ALA A 1 89 ? -6.307 1.880 19.734 1.00 97.50 89 ALA A C 1
ATOM 768 O O . ALA A 1 89 ? -6.750 1.080 20.561 1.00 97.50 89 ALA A O 1
ATOM 769 N N . GLU A 1 90 ? -5.488 2.881 20.062 1.00 97.75 90 GLU A N 1
ATOM 770 C CA . GLU A 1 90 ? -5.048 3.169 21.432 1.00 97.75 90 GLU A CA 1
ATOM 771 C C . GLU A 1 90 ? -6.235 3.500 22.346 1.00 97.75 90 GLU A C 1
ATOM 773 O O . GLU A 1 90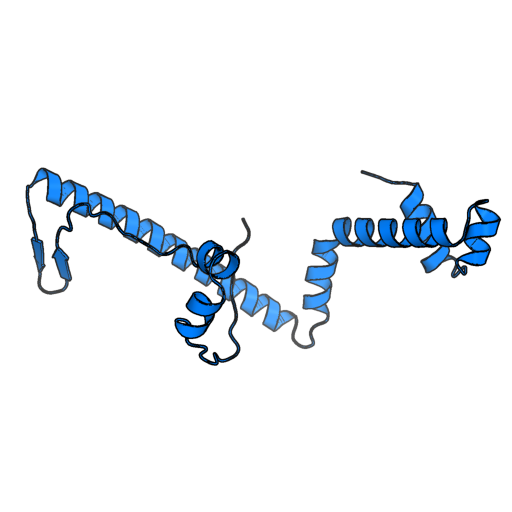 ? -6.396 2.889 23.404 1.00 97.75 90 GLU A O 1
ATOM 778 N N . ILE A 1 91 ? -7.132 4.390 21.905 1.00 97.81 91 ILE A N 1
ATOM 779 C CA . ILE A 1 91 ? -8.341 4.757 22.657 1.00 97.81 91 ILE A CA 1
ATOM 780 C C . ILE A 1 91 ? -9.239 3.533 22.870 1.00 97.81 91 ILE A C 1
ATOM 782 O O . ILE A 1 91 ? -9.724 3.303 23.979 1.00 97.81 91 ILE A O 1
ATOM 786 N N . LYS A 1 92 ? -9.461 2.715 21.832 1.00 96.69 92 LYS A N 1
ATOM 787 C CA . LYS A 1 92 ? -10.265 1.489 21.953 1.00 96.69 92 LYS A CA 1
ATOM 788 C C . LYS A 1 92 ? -9.643 0.485 22.917 1.00 96.69 92 LYS A C 1
ATOM 790 O O . LYS A 1 92 ? -10.388 -0.145 23.662 1.00 96.69 92 LYS A O 1
ATOM 795 N N . ALA A 1 93 ? -8.321 0.331 22.907 1.00 96.94 93 ALA A N 1
ATOM 796 C CA . ALA A 1 93 ? -7.620 -0.554 23.831 1.00 96.94 93 ALA A CA 1
ATOM 797 C C . ALA A 1 93 ? -7.775 -0.083 25.285 1.00 96.94 93 ALA A C 1
ATOM 799 O O . ALA A 1 93 ? -8.138 -0.887 26.139 1.00 96.94 93 ALA A O 1
ATOM 800 N N . ALA A 1 94 ? -7.609 1.218 25.543 1.00 97.31 94 ALA A N 1
ATOM 801 C CA . ALA A 1 94 ? -7.807 1.796 26.871 1.00 97.31 94 ALA A CA 1
ATOM 802 C C . ALA A 1 94 ? -9.259 1.642 27.362 1.00 97.31 94 ALA A C 1
ATOM 804 O O . ALA A 1 94 ? -9.497 1.252 28.503 1.00 97.31 94 ALA A O 1
ATOM 805 N N . ILE A 1 95 ? -10.253 1.889 26.498 1.00 96.94 95 ILE A N 1
ATOM 806 C CA . ILE A 1 95 ? -11.668 1.672 26.844 1.00 96.94 95 ILE A CA 1
ATOM 807 C C . ILE A 1 95 ? -11.932 0.193 27.140 1.00 96.94 95 ILE A C 1
ATOM 809 O O . ILE A 1 95 ? -12.635 -0.117 28.099 1.00 96.94 95 ILE A O 1
ATOM 813 N N . LEU A 1 96 ? -11.377 -0.720 26.339 1.00 95.88 96 LEU A N 1
ATOM 814 C CA . LEU A 1 96 ? -11.541 -2.159 26.534 1.00 95.88 96 LEU A CA 1
ATOM 815 C C . LEU A 1 96 ? -10.992 -2.613 27.892 1.00 95.88 96 LEU A C 1
ATOM 817 O O . LEU A 1 96 ? -11.684 -3.343 28.596 1.00 95.88 96 LEU A O 1
ATOM 821 N N . GLU A 1 97 ? -9.796 -2.156 28.265 1.00 95.75 97 GLU A N 1
ATOM 822 C CA . GLU A 1 97 ? -9.184 -2.430 29.571 1.00 95.75 97 GLU A CA 1
ATOM 823 C C . GLU A 1 97 ? -10.086 -1.940 30.710 1.00 95.75 97 GLU A C 1
ATOM 825 O O . GLU A 1 97 ? -10.443 -2.713 31.595 1.00 95.75 97 GLU A O 1
ATOM 830 N N . GLN A 1 98 ? -10.578 -0.701 30.626 1.00 96.25 98 GLN A N 1
ATOM 831 C CA . GLN A 1 98 ? -11.491 -0.151 31.630 1.00 96.25 98 GLN A CA 1
ATOM 832 C C . GLN A 1 98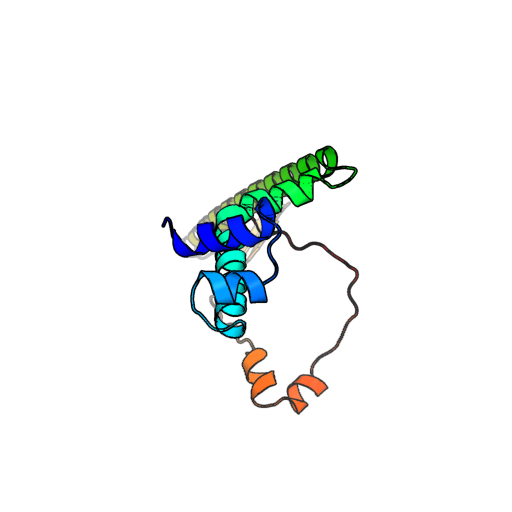 ? -12.824 -0.910 31.706 1.00 96.25 98 GLN A C 1
ATOM 834 O O . GLN A 1 98 ? -13.342 -1.141 32.800 1.00 96.25 98 GLN A O 1
ATOM 839 N N . MET A 1 99 ? -13.389 -1.338 30.574 1.00 96.00 99 MET A N 1
ATOM 840 C CA . MET A 1 99 ? -14.600 -2.167 30.559 1.00 96.00 99 MET A CA 1
ATOM 841 C C . MET A 1 99 ? -14.362 -3.530 31.224 1.00 96.00 99 MET A C 1
A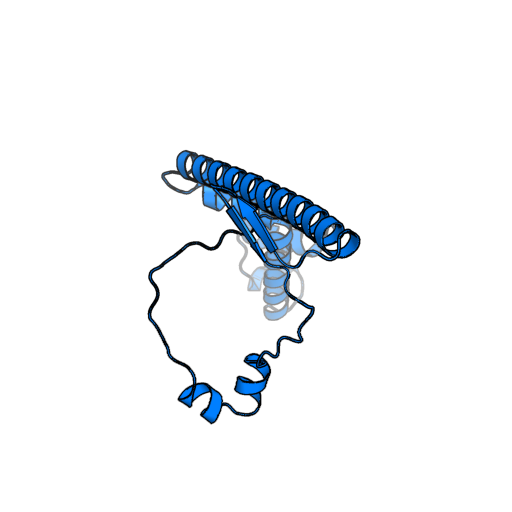TOM 843 O O . MET A 1 99 ? -15.239 -4.012 31.940 1.00 96.00 99 MET A O 1
ATOM 847 N N . GLN A 1 100 ? -13.181 -4.126 31.036 1.00 94.00 100 GLN A N 1
ATOM 848 C CA . GLN A 1 100 ? -12.797 -5.391 31.666 1.00 94.00 100 GLN A CA 1
ATOM 849 C C . GLN A 1 100 ? -12.581 -5.246 33.177 1.00 94.00 100 GLN A C 1
ATOM 851 O O . GLN A 1 100 ? -13.122 -6.045 33.940 1.00 94.00 100 GLN A O 1
ATOM 856 N N . GLU A 1 101 ? -11.851 -4.218 33.617 1.00 95.38 101 GLU A N 1
ATOM 857 C CA . GLU A 1 101 ? -11.598 -3.940 35.038 1.00 95.38 101 GLU A CA 1
ATOM 858 C C . GLU A 1 101 ? -12.892 -3.682 35.815 1.00 95.38 101 GLU A C 1
ATOM 860 O O . GLU A 1 101 ? -13.078 -4.196 36.917 1.00 95.38 101 GLU A O 1
ATOM 865 N N . ASN A 1 102 ? -13.814 -2.924 35.217 1.00 96.00 102 ASN A N 1
ATOM 866 C CA . ASN A 1 102 ? -15.085 -2.562 35.841 1.00 96.00 102 ASN A CA 1
ATOM 867 C C . ASN A 1 102 ? -16.206 -3.583 35.577 1.00 96.00 102 ASN A C 1
ATOM 869 O O . ASN A 1 102 ? -17.326 -3.379 36.043 1.00 96.00 102 ASN A O 1
ATOM 873 N N . GLN A 1 103 ? -15.930 -4.665 34.837 1.00 93.31 103 GLN A N 1
ATOM 874 C CA . GLN A 1 103 ? -16.904 -5.703 34.465 1.00 93.31 103 GLN A CA 1
ATOM 875 C C . GLN A 1 103 ? -18.167 -5.134 33.786 1.00 93.31 103 GLN A C 1
ATOM 877 O O . GLN A 1 103 ? -19.291 -5.559 34.051 1.00 93.31 103 GLN A O 1
ATOM 882 N N . VAL A 1 104 ? -17.985 -4.148 32.903 1.00 95.25 104 VAL A N 1
ATOM 883 C CA . VAL A 1 104 ? -19.072 -3.471 32.187 1.00 95.25 104 VAL A CA 1
ATOM 884 C C . VAL A 1 104 ? -19.180 -4.012 30.767 1.00 95.25 104 VAL A C 1
ATOM 886 O O . VAL A 1 104 ? -18.258 -3.886 29.968 1.00 95.25 104 VAL A O 1
ATOM 889 N N . GLU A 1 105 ? -20.347 -4.542 30.406 1.00 93.44 105 GLU A N 1
ATOM 890 C CA . GLU A 1 105 ? -20.599 -5.063 29.054 1.00 93.44 105 GLU A CA 1
ATOM 891 C C . GLU A 1 105 ? -20.952 -3.964 28.035 1.00 93.44 105 GLU A C 1
ATOM 893 O O . GLU A 1 105 ? -20.849 -4.168 26.823 1.00 93.44 105 GLU A O 1
ATOM 898 N N . LYS A 1 106 ? -21.380 -2.784 28.504 1.00 95.56 106 LYS A N 1
ATOM 899 C CA . LYS A 1 106 ? -21.880 -1.702 27.649 1.00 95.56 106 LYS A CA 1
ATOM 900 C C . LYS A 1 106 ? -21.654 -0.312 28.251 1.00 95.56 106 LYS A C 1
ATOM 902 O O . LYS A 1 106 ? -22.045 -0.054 29.384 1.00 95.56 106 LYS A O 1
ATOM 907 N N . LEU A 1 107 ? -21.136 0.608 27.437 1.00 94.38 107 LEU A N 1
ATOM 908 C CA . LEU A 1 107 ? -21.047 2.043 27.723 1.00 94.38 107 LEU A CA 1
ATOM 909 C C . LEU A 1 107 ? -21.877 2.818 26.696 1.00 94.38 107 LEU A C 1
ATOM 911 O O . LEU A 1 107 ? -21.759 2.580 25.496 1.00 94.38 107 LEU A O 1
ATOM 915 N N . GLU A 1 108 ? -22.730 3.741 27.135 1.00 96.06 108 GLU A N 1
ATOM 916 C CA . GLU A 1 108 ? -23.573 4.532 26.231 1.00 96.06 108 GLU A CA 1
ATOM 917 C C . GLU A 1 108 ? -23.819 5.938 26.783 1.00 96.06 108 GLU A C 1
ATOM 919 O O . GLU A 1 108 ? -24.007 6.123 27.985 1.00 96.06 108 GLU A O 1
ATOM 924 N N . ASN A 1 109 ? -23.825 6.929 25.893 1.00 95.06 109 ASN A N 1
ATOM 925 C CA . ASN A 1 109 ? -24.262 8.294 26.171 1.00 95.06 109 ASN A CA 1
ATOM 926 C C . ASN A 1 109 ? -25.052 8.854 24.971 1.00 95.06 109 ASN A C 1
ATOM 928 O O . ASN A 1 109 ? -25.390 8.118 24.048 1.00 95.06 109 ASN A O 1
ATOM 932 N N . ALA A 1 110 ? -25.339 10.159 24.962 1.00 97.25 110 ALA A N 1
ATOM 933 C CA . ALA A 1 110 ? -26.118 10.797 23.896 1.00 97.25 110 ALA A CA 1
ATOM 934 C C . ALA A 1 110 ? -25.505 10.685 22.480 1.00 97.25 110 ALA A C 1
ATOM 936 O O . ALA A 1 110 ? -26.233 10.836 21.503 1.00 97.25 110 ALA A O 1
ATOM 937 N N . ASN A 1 111 ? -24.196 10.430 22.359 1.00 96.06 111 ASN A N 1
ATOM 938 C CA . ASN A 1 111 ? -23.455 10.485 21.095 1.00 96.06 111 ASN A CA 1
ATOM 939 C C . ASN A 1 111 ? -22.837 9.142 20.668 1.00 96.06 111 ASN A C 1
ATOM 941 O O . ASN A 1 111 ? -22.518 8.977 19.492 1.00 96.06 111 ASN A O 1
ATOM 945 N N . ILE A 1 112 ? -22.618 8.195 21.590 1.00 95.69 112 ILE A N 1
ATOM 946 C CA . ILE A 1 112 ? -21.927 6.932 21.290 1.00 95.69 112 ILE A CA 1
ATOM 947 C C . ILE A 1 112 ? -22.425 5.771 22.154 1.00 95.69 112 ILE A C 1
ATOM 949 O O . ILE A 1 112 ? -22.762 5.943 23.324 1.00 95.69 112 ILE A O 1
ATOM 953 N N . LYS A 1 113 ? -22.403 4.570 21.567 1.00 96.81 113 LYS A N 1
ATOM 954 C CA . LYS A 1 113 ? -22.626 3.284 22.231 1.00 96.81 113 LYS A CA 1
ATOM 955 C C . LYS A 1 113 ? -21.459 2.344 21.934 1.00 96.81 113 LYS A C 1
ATOM 957 O O . LYS A 1 113 ? -21.143 2.099 20.771 1.00 96.81 113 LYS A O 1
ATOM 962 N N . ILE A 1 114 ? -20.866 1.786 22.981 1.00 96.12 114 ILE A N 1
ATOM 963 C CA . ILE A 1 114 ? -19.748 0.843 22.937 1.00 96.12 114 ILE A CA 1
ATOM 964 C C . ILE A 1 114 ? -20.203 -0.436 23.634 1.00 96.12 114 ILE A C 1
ATOM 966 O O . ILE A 1 114 ? -20.660 -0.391 24.775 1.00 96.12 114 ILE A O 1
ATOM 970 N N . ASN A 1 115 ? -20.099 -1.572 22.947 1.00 96.25 115 ASN A N 1
ATOM 971 C CA . ASN A 1 115 ? -20.389 -2.878 23.532 1.00 96.25 115 ASN A CA 1
ATOM 972 C C . ASN A 1 115 ? -19.088 -3.666 23.631 1.00 96.25 115 ASN A C 1
ATOM 974 O O . ASN A 1 115 ? -18.302 -3.686 22.680 1.00 96.25 115 ASN A O 1
ATOM 978 N N . TYR A 1 116 ? -18.899 -4.335 24.759 1.00 93.56 116 TYR A N 1
ATOM 979 C CA . TYR A 1 116 ? -17.857 -5.329 24.909 1.00 93.56 116 TYR A CA 1
ATOM 980 C C . TYR A 1 116 ? -18.167 -6.514 23.994 1.00 93.56 116 TYR A C 1
ATOM 982 O O . TYR A 1 116 ? -19.302 -6.988 23.926 1.00 93.56 116 TYR A O 1
ATOM 990 N N . VAL A 1 117 ? -17.157 -6.983 23.268 1.00 90.75 117 VAL A N 1
ATOM 991 C CA . VAL A 1 117 ? -17.263 -8.182 22.441 1.00 90.75 117 VAL A CA 1
ATOM 992 C C . VAL A 1 117 ? -16.223 -9.161 22.937 1.00 90.75 117 VAL A C 1
ATOM 994 O O . VAL A 1 117 ? -15.022 -8.901 22.859 1.00 90.75 117 VAL A O 1
ATOM 997 N N . GLU A 1 118 ? -16.698 -10.291 23.444 1.00 87.31 118 GLU A N 1
ATOM 998 C CA . GLU A 1 118 ? -15.823 -11.363 23.884 1.00 87.31 118 GLU A CA 1
ATOM 999 C C . GLU A 1 118 ? -14.958 -11.895 22.743 1.00 87.31 118 GLU A C 1
ATOM 1001 O O . GLU A 1 118 ? -15.313 -11.875 21.559 1.00 87.31 118 GLU A O 1
ATOM 1006 N N . LYS A 1 119 ? -13.795 -12.419 23.126 1.00 88.12 119 LYS A N 1
ATOM 1007 C CA . LYS A 1 119 ? -12.871 -13.051 22.195 1.00 88.12 119 LYS A CA 1
ATOM 1008 C C . LYS A 1 119 ? -13.561 -14.224 21.497 1.00 88.12 119 LYS A C 1
ATOM 1010 O O . LYS A 1 119 ? -13.888 -15.225 22.125 1.00 88.12 119 LYS A O 1
ATOM 1015 N N . PHE A 1 120 ? -13.685 -14.142 20.176 1.00 91.38 120 PHE A N 1
ATOM 1016 C CA . PHE A 1 120 ? -14.212 -15.220 19.344 1.00 91.38 120 PHE A CA 1
ATOM 1017 C C . PHE A 1 120 ? -13.203 -15.633 18.271 1.00 91.38 120 PHE A C 1
ATOM 1019 O O . PHE A 1 120 ? -12.347 -14.858 17.842 1.00 91.38 120 PHE A O 1
ATOM 1026 N N . ALA A 1 121 ? -13.302 -16.882 17.820 1.00 90.62 121 ALA A N 1
ATOM 1027 C CA . ALA A 1 121 ? -12.483 -17.376 16.724 1.00 90.62 121 ALA A CA 1
ATOM 1028 C C . ALA A 1 121 ? -13.154 -17.051 15.385 1.00 90.62 121 ALA A C 1
ATOM 1030 O O . ALA A 1 121 ? -14.231 -17.565 15.075 1.00 90.62 121 ALA A O 1
ATOM 1031 N N . ARG A 1 122 ? -12.499 -16.236 14.555 1.00 90.94 122 ARG A N 1
ATOM 1032 C CA . ARG A 1 122 ? -12.910 -16.046 13.162 1.00 90.94 122 ARG A CA 1
ATOM 1033 C C . ARG A 1 122 ? -12.352 -17.183 12.310 1.00 90.94 122 ARG A C 1
ATOM 1035 O O . ARG A 1 122 ? -11.153 -17.444 12.334 1.00 90.94 122 ARG A O 1
ATOM 1042 N N . ARG A 1 123 ? -13.210 -17.828 11.521 1.00 92.62 123 ARG A N 1
ATOM 1043 C CA . ARG A 1 123 ? -12.798 -18.783 10.484 1.00 92.62 123 ARG A CA 1
ATOM 1044 C C . ARG A 1 123 ? -12.879 -18.102 9.123 1.00 92.62 123 ARG A C 1
ATOM 1046 O O . ARG A 1 123 ? -13.872 -17.444 8.822 1.00 92.62 123 ARG A O 1
ATOM 1053 N N . THR A 1 124 ? -11.838 -18.246 8.316 1.00 92.62 124 THR A N 1
ATOM 1054 C CA . THR A 1 124 ? -11.782 -17.751 6.937 1.00 92.62 124 THR A CA 1
ATOM 1055 C C . THR A 1 124 ? -11.376 -18.886 6.007 1.00 92.62 124 THR A C 1
ATOM 1057 O O . THR A 1 124 ? -10.709 -19.835 6.417 1.00 92.62 124 THR A O 1
ATOM 1060 N N . VAL A 1 125 ? -11.813 -18.806 4.754 1.00 92.50 125 VAL A N 1
ATOM 1061 C CA . VAL A 1 125 ? -11.443 -19.768 3.714 1.00 92.50 125 VAL A CA 1
ATOM 1062 C C . VAL A 1 125 ? -10.143 -19.309 3.061 1.00 92.50 125 VAL A C 1
ATOM 1064 O O . VAL A 1 125 ? -10.013 -18.144 2.686 1.00 92.50 125 VAL A O 1
ATOM 1067 N N . ASP A 1 126 ? -9.191 -20.225 2.892 1.00 92.00 126 ASP A N 1
ATOM 1068 C CA . ASP A 1 126 ? -7.999 -19.982 2.079 1.00 92.00 126 ASP A CA 1
ATOM 1069 C C . ASP A 1 126 ? -8.370 -20.076 0.593 1.00 92.00 126 ASP A C 1
ATOM 1071 O O . ASP A 1 126 ? -8.405 -21.156 -0.001 1.00 92.00 126 ASP A O 1
ATOM 1075 N N . GLY A 1 127 ? -8.683 -18.925 -0.004 1.00 93.19 127 GLY A N 1
ATOM 1076 C CA . GLY A 1 127 ? -9.092 -18.847 -1.405 1.00 93.19 127 GLY A CA 1
ATOM 1077 C C . GLY A 1 127 ? -7.998 -19.277 -2.386 1.00 93.19 127 GLY A C 1
ATOM 1078 O O . GLY A 1 127 ? -8.316 -19.814 -3.446 1.00 93.19 127 GLY A O 1
ATOM 1079 N N . LYS A 1 128 ? -6.716 -19.095 -2.038 1.00 93.44 128 LYS A N 1
ATOM 1080 C CA . LYS A 1 128 ? -5.601 -19.508 -2.900 1.00 93.44 128 LYS A CA 1
ATOM 1081 C C . LYS A 1 128 ? -5.530 -21.029 -2.956 1.00 93.44 128 LYS A C 1
ATOM 1083 O O . LYS A 1 128 ? -5.555 -21.603 -4.042 1.00 93.44 128 LYS A O 1
ATOM 1088 N N . LYS A 1 129 ? -5.544 -21.674 -1.789 1.00 94.50 129 LYS A N 1
ATOM 1089 C CA . LYS A 1 129 ? -5.552 -23.134 -1.688 1.00 94.50 129 LYS A CA 1
ATOM 1090 C C . LYS A 1 129 ? -6.816 -23.746 -2.298 1.00 94.50 129 LYS A C 1
ATOM 1092 O O . LYS A 1 129 ? -6.729 -24.784 -2.946 1.00 94.50 129 LYS A O 1
ATOM 1097 N N . LEU A 1 130 ? -7.975 -23.095 -2.140 1.00 95.31 130 LEU A N 1
ATOM 1098 C CA . LEU A 1 130 ? -9.229 -23.526 -2.768 1.00 95.31 130 LEU A CA 1
ATOM 1099 C C . LEU A 1 130 ? -9.123 -23.512 -4.297 1.00 95.31 130 LEU A C 1
ATOM 1101 O O . LEU A 1 130 ? -9.497 -24.485 -4.938 1.00 95.31 130 LEU A O 1
ATOM 1105 N N . LYS A 1 131 ? -8.562 -22.446 -4.875 1.00 93.94 131 LYS A N 1
ATOM 1106 C CA . LYS A 1 131 ? -8.369 -22.329 -6.324 1.00 93.94 131 LYS A CA 1
ATOM 1107 C C . LYS A 1 131 ? -7.379 -23.358 -6.880 1.00 93.94 131 LYS A C 1
ATOM 1109 O O . LYS A 1 131 ? -7.595 -23.861 -7.976 1.00 93.94 131 LYS A O 1
ATOM 1114 N N . GLU A 1 132 ? -6.304 -23.649 -6.148 1.00 95.19 132 GLU A N 1
ATOM 1115 C CA . GLU A 1 132 ? -5.267 -24.605 -6.564 1.00 95.19 132 GLU A CA 1
ATOM 1116 C C . GLU A 1 132 ? -5.736 -26.066 -6.469 1.00 95.19 132 GLU A C 1
ATOM 1118 O O . GLU A 1 132 ? -5.483 -26.845 -7.383 1.00 95.19 132 GLU A O 1
ATOM 1123 N N . LEU A 1 133 ? -6.420 -26.441 -5.381 1.00 96.44 133 LEU A N 1
ATOM 1124 C CA . LEU A 1 133 ? -6.824 -27.831 -5.126 1.00 96.44 133 LEU A CA 1
ATOM 1125 C C . LEU A 1 133 ? -8.221 -28.180 -5.659 1.00 96.44 133 LEU A C 1
ATOM 1127 O O . LEU A 1 133 ? -8.475 -29.341 -5.969 1.00 96.44 133 LEU A O 1
ATOM 1131 N N . TYR A 1 134 ? -9.125 -27.200 -5.753 1.00 95.38 134 TYR A N 1
ATOM 1132 C CA . TYR A 1 134 ? -10.531 -27.391 -6.132 1.00 95.38 134 TYR A CA 1
ATOM 1133 C C . TYR A 1 134 ? -11.004 -26.283 -7.099 1.00 95.38 134 TYR A C 1
ATOM 1135 O O . TYR A 1 134 ? -11.876 -25.476 -6.757 1.00 95.38 134 TYR A O 1
ATOM 1143 N N . PRO A 1 135 ? -10.434 -26.212 -8.316 1.00 93.44 135 PRO A N 1
ATOM 1144 C CA . PRO A 1 135 ? -10.663 -25.107 -9.248 1.00 93.44 135 PRO A CA 1
ATOM 1145 C C . PRO A 1 135 ? -12.123 -24.979 -9.706 1.00 93.44 135 PRO A C 1
ATOM 1147 O O . PRO A 1 135 ? -12.607 -23.857 -9.853 1.00 93.44 135 PRO A O 1
ATOM 1150 N N . ASP A 1 136 ? -12.833 -26.098 -9.881 1.00 94.69 136 ASP A N 1
ATOM 1151 C CA . ASP A 1 136 ? -14.244 -26.093 -10.290 1.00 94.69 136 ASP A CA 1
ATOM 1152 C C . ASP A 1 136 ? -15.133 -25.472 -9.206 1.00 94.69 136 ASP A C 1
ATOM 1154 O O . ASP A 1 136 ? -15.881 -24.538 -9.479 1.00 94.69 136 ASP A O 1
ATOM 1158 N N . ALA A 1 137 ? -14.961 -25.889 -7.946 1.00 93.31 137 ALA A N 1
ATOM 1159 C CA . ALA A 1 137 ? -15.689 -25.311 -6.817 1.00 93.31 137 ALA A CA 1
ATOM 1160 C C . ALA A 1 137 ? -15.355 -23.824 -6.613 1.00 93.31 137 ALA A C 1
ATOM 1162 O O . ALA A 1 137 ? -16.235 -23.031 -6.289 1.00 93.31 137 ALA A O 1
ATOM 1163 N N . PHE A 1 138 ? -14.094 -23.421 -6.817 1.00 94.25 138 PHE A N 1
ATOM 1164 C CA . PHE A 1 138 ? -13.718 -22.008 -6.774 1.00 94.25 138 PHE A CA 1
ATOM 1165 C C . PHE A 1 138 ? -14.452 -21.207 -7.854 1.00 94.25 138 PHE A C 1
ATOM 1167 O O . PHE A 1 138 ? -14.971 -20.133 -7.560 1.00 94.25 138 PHE A O 1
ATOM 1174 N N . ARG A 1 139 ? -14.513 -21.719 -9.089 1.00 92.75 139 ARG A N 1
ATOM 1175 C CA . ARG A 1 139 ? -15.204 -21.054 -10.200 1.00 92.75 139 ARG A CA 1
ATOM 1176 C C . ARG A 1 139 ? -16.702 -20.938 -9.934 1.00 92.75 139 ARG A C 1
ATOM 1178 O O . ARG A 1 139 ? -17.243 -19.846 -10.064 1.00 92.75 139 ARG A O 1
ATOM 1185 N N . ASP A 1 140 ? -17.342 -22.031 -9.539 1.00 94.19 140 ASP A N 1
ATOM 1186 C CA . ASP A 1 140 ? -18.797 -22.095 -9.378 1.00 94.19 140 ASP A CA 1
ATOM 1187 C C . ASP A 1 140 ? -19.286 -21.251 -8.182 1.00 94.19 140 ASP A C 1
ATOM 1189 O O . ASP A 1 140 ? -20.414 -20.762 -8.179 1.00 94.19 140 ASP A O 1
ATOM 1193 N N . CYS A 1 141 ? -18.419 -21.019 -7.190 1.00 90.50 141 CYS A N 1
ATOM 1194 C CA . CYS A 1 141 ? -18.725 -20.234 -5.992 1.00 90.50 141 CYS A CA 1
ATOM 1195 C C . CYS A 1 141 ? -18.179 -18.793 -6.019 1.00 90.50 141 CYS A C 1
ATOM 1197 O O . CYS A 1 141 ? -18.325 -18.077 -5.026 1.00 90.50 141 CYS A O 1
ATOM 1199 N N . THR A 1 142 ? -17.540 -18.347 -7.107 1.00 89.62 142 THR A N 1
ATOM 1200 C CA . THR A 1 142 ? -16.985 -16.986 -7.210 1.00 89.62 142 THR A CA 1
ATOM 1201 C C . THR A 1 142 ? -17.811 -16.129 -8.159 1.00 89.62 142 THR A C 1
ATOM 1203 O O . THR A 1 142 ? -17.988 -16.463 -9.326 1.00 89.62 142 THR A O 1
ATOM 1206 N N . HIS A 1 143 ? -18.258 -14.967 -7.679 1.00 91.88 143 HIS A N 1
ATOM 1207 C CA . HIS A 1 143 ? -18.891 -13.954 -8.518 1.00 91.88 143 HIS A CA 1
ATOM 1208 C C . HIS A 1 143 ? -17.846 -12.992 -9.093 1.00 91.88 143 HIS A C 1
ATOM 1210 O O . HIS A 1 143 ? -16.993 -12.481 -8.362 1.00 91.88 143 HIS A O 1
ATOM 1216 N N . VAL A 1 144 ? -17.940 -12.706 -10.391 1.00 88.88 144 VAL A N 1
ATOM 1217 C CA . VAL A 1 144 ? -17.118 -11.689 -11.053 1.00 88.88 144 VAL A CA 1
ATOM 1218 C C . VAL A 1 144 ? -17.948 -10.421 -11.193 1.00 88.88 144 VAL A C 1
ATOM 1220 O O . VAL A 1 144 ? -18.951 -10.406 -11.897 1.00 88.88 144 VAL A O 1
ATOM 1223 N N . THR A 1 145 ? -17.522 -9.357 -10.517 1.00 92.81 145 THR A N 1
ATOM 1224 C CA . THR A 1 145 ? -18.117 -8.026 -10.663 1.00 92.81 145 THR A CA 1
ATOM 1225 C C . THR A 1 145 ? -17.121 -7.119 -11.361 1.00 92.81 145 THR A C 1
ATOM 1227 O O . THR A 1 145 ? -15.970 -7.012 -10.931 1.00 92.81 145 THR A O 1
ATOM 1230 N N . GLU A 1 146 ? -17.566 -6.450 -12.420 1.00 89.12 146 GLU A N 1
ATOM 1231 C CA . GLU A 1 146 ? -16.780 -5.396 -13.047 1.00 89.12 146 GLU A CA 1
ATOM 1232 C C . GLU A 1 146 ? -16.669 -4.202 -12.098 1.00 89.12 146 GLU A C 1
ATOM 1234 O O . GLU A 1 146 ? -17.660 -3.715 -11.553 1.00 89.12 146 GLU A O 1
ATOM 1239 N N . ILE A 1 147 ? -15.440 -3.743 -11.883 1.00 90.44 147 ILE A N 1
ATOM 1240 C CA . ILE A 1 147 ? -15.146 -2.580 -11.053 1.00 90.44 147 ILE A CA 1
ATOM 1241 C C . ILE A 1 147 ? -14.533 -1.491 -11.920 1.00 90.44 147 ILE A C 1
ATOM 1243 O O . ILE A 1 147 ? -13.671 -1.758 -12.759 1.00 90.44 147 ILE A O 1
ATOM 1247 N N . SER A 1 148 ? -14.960 -0.251 -11.694 1.00 92.19 148 SER A N 1
ATOM 1248 C CA . SER A 1 148 ? -14.386 0.905 -12.375 1.00 92.19 148 SER A CA 1
ATOM 1249 C C . SER A 1 148 ? -12.885 1.039 -12.076 1.00 92.19 148 SER A C 1
ATOM 1251 O O . SER A 1 148 ? -12.426 0.646 -10.991 1.00 92.19 148 SER A O 1
ATOM 1253 N N . PRO A 1 149 ? -12.107 1.632 -13.003 1.00 90.50 149 PRO A N 1
ATOM 1254 C CA . PRO A 1 149 ? -10.715 1.971 -12.750 1.00 90.50 149 PRO A CA 1
ATOM 1255 C C . PRO A 1 149 ? -10.585 2.789 -11.465 1.00 90.50 149 PRO A C 1
ATOM 1257 O O . PRO A 1 149 ? -11.305 3.763 -11.250 1.00 90.50 149 PRO A O 1
ATOM 1260 N N . HIS A 1 150 ? -9.660 2.384 -10.605 1.00 92.31 150 HIS A N 1
ATOM 1261 C CA . HIS A 1 150 ? -9.376 3.054 -9.344 1.00 92.31 150 HIS A CA 1
ATOM 1262 C C . HIS A 1 150 ? -7.875 3.022 -9.079 1.00 92.31 150 HIS A C 1
ATOM 1264 O O . HIS A 1 150 ? -7.135 2.234 -9.672 1.00 92.31 150 HIS A O 1
ATOM 1270 N N . ILE A 1 151 ? -7.429 3.873 -8.160 1.00 90.38 151 ILE A N 1
ATOM 1271 C CA . ILE A 1 151 ? -6.040 3.901 -7.714 1.00 90.38 151 ILE A CA 1
ATOM 1272 C C . ILE A 1 151 ? -5.883 3.117 -6.413 1.00 90.38 151 ILE A C 1
ATOM 1274 O O . ILE A 1 151 ? -6.743 3.159 -5.530 1.00 90.38 151 ILE A O 1
ATOM 1278 N N . ARG A 1 152 ? -4.752 2.424 -6.275 1.00 92.12 152 ARG A N 1
ATOM 1279 C CA . ARG A 1 152 ? -4.299 1.854 -5.005 1.00 92.12 152 ARG A CA 1
ATOM 1280 C C . ARG A 1 152 ? -3.060 2.609 -4.562 1.00 92.12 152 ARG A C 1
ATOM 1282 O O . ARG A 1 152 ? -2.080 2.667 -5.295 1.00 92.12 152 ARG A O 1
ATOM 1289 N N . VAL A 1 153 ? -3.107 3.152 -3.354 1.00 91.31 153 VAL A N 1
ATOM 1290 C CA . VAL A 1 153 ? -1.999 3.913 -2.778 1.00 91.31 153 VAL A CA 1
ATOM 1291 C C . VAL A 1 153 ? -1.317 3.058 -1.725 1.00 91.31 153 VAL A C 1
ATOM 1293 O O . VAL A 1 153 ? -1.978 2.527 -0.833 1.00 91.31 153 VAL A O 1
ATOM 1296 N N . LYS A 1 154 ? 0.003 2.927 -1.834 1.00 92.38 154 LYS A N 1
ATOM 1297 C CA . LYS A 1 154 ? 0.855 2.313 -0.820 1.00 92.38 154 LYS A CA 1
ATOM 1298 C C . LYS A 1 154 ? 1.913 3.335 -0.428 1.00 92.38 154 LYS A C 1
ATOM 1300 O O . LYS A 1 154 ? 2.679 3.765 -1.283 1.00 92.38 154 LYS A O 1
ATOM 1305 N N . VAL A 1 155 ? 1.940 3.714 0.845 1.00 89.81 155 VAL A N 1
ATOM 1306 C CA . VAL A 1 155 ? 3.029 4.529 1.389 1.00 89.81 155 VAL A CA 1
ATOM 1307 C C . VAL A 1 155 ? 4.251 3.624 1.540 1.00 89.81 155 VAL A C 1
ATOM 1309 O O . VAL A 1 155 ? 4.146 2.534 2.106 1.00 89.81 155 VAL A O 1
ATOM 1312 N N . LEU A 1 156 ? 5.377 4.040 0.966 1.00 84.38 156 LEU A N 1
ATOM 1313 C CA . LEU A 1 156 ? 6.668 3.380 1.151 1.00 84.38 156 LEU A CA 1
ATOM 1314 C C . LEU A 1 156 ? 7.315 3.952 2.423 1.00 84.38 156 LEU A C 1
ATOM 1316 O O . LEU A 1 156 ? 7.202 5.156 2.667 1.00 84.38 156 LEU A O 1
ATOM 1320 N N . ALA A 1 157 ? 7.893 3.074 3.243 1.00 58.84 157 ALA A N 1
ATOM 1321 C CA . ALA A 1 157 ? 8.598 3.417 4.478 1.00 58.84 157 ALA A CA 1
ATOM 1322 C C . ALA A 1 157 ? 10.093 3.594 4.207 1.00 58.84 157 ALA A C 1
ATOM 1324 O O . ALA A 1 157 ? 10.602 2.847 3.337 1.00 58.84 157 ALA A O 1
#

Radius of gyration: 28.66 Å; chains: 1; bounding box: 63×48×70 Å

Secondary structure (DSSP, 8-state):
---HHHHHHHHHHHTS---HHHHHHHHTS-HHHHHHHHHHHHHHHHHHTHHHHHHHHHHTSTTHHHHHHHHHHHHHHHHHHHHHHHHHHHHHHHHHHHHHHTT-SEEE-SS-EEE-----PPP---HHHHHHH-HHHHHHT----------------